Protein AF-A0A0T9RR76-F1 (afdb_monomer)

Structure (mmCIF, N/CA/C/O backbone):
data_AF-A0A0T9RR76-F1
#
_entry.id   AF-A0A0T9RR76-F1
#
loop_
_atom_site.group_PDB
_atom_site.id
_atom_site.type_symbol
_atom_site.label_atom_id
_atom_site.label_alt_id
_atom_site.label_comp_id
_atom_site.label_asym_id
_atom_site.label_entity_id
_atom_site.label_seq_id
_atom_site.pdbx_PDB_ins_code
_atom_site.Cartn_x
_atom_site.Cartn_y
_atom_site.Cartn_z
_atom_site.occupancy
_atom_site.B_iso_or_equiv
_atom_site.auth_seq_id
_atom_site.auth_comp_id
_atom_site.auth_asym_id
_atom_site.auth_atom_id
_atom_site.pdbx_PDB_model_num
ATOM 1 N N . MET A 1 1 ? -2.828 13.591 8.836 1.00 75.19 1 MET A N 1
ATOM 2 C CA . MET A 1 1 ? -3.810 12.611 9.342 1.00 75.19 1 MET A CA 1
ATOM 3 C C . MET A 1 1 ? -3.043 11.482 10.006 1.00 75.19 1 MET A C 1
ATOM 5 O O . MET A 1 1 ? -2.090 10.999 9.405 1.00 75.19 1 MET A O 1
ATOM 9 N N . THR A 1 2 ? -3.366 11.130 11.248 1.00 85.56 2 THR A N 1
ATOM 10 C CA . THR A 1 2 ? -2.678 10.058 11.987 1.00 85.56 2 THR A CA 1
ATOM 11 C C . THR A 1 2 ? -3.095 8.673 11.473 1.00 85.56 2 THR A C 1
ATOM 13 O O . THR A 1 2 ? -4.104 8.545 10.779 1.00 85.56 2 THR A O 1
ATOM 16 N N . SER A 1 3 ? -2.331 7.629 11.821 1.00 86.94 3 SER A N 1
ATOM 17 C CA . SER A 1 3 ? -2.676 6.227 11.514 1.00 86.94 3 SER A CA 1
ATOM 18 C C . SER A 1 3 ? -4.076 5.863 12.038 1.00 86.94 3 SER A C 1
ATOM 20 O O . SER A 1 3 ? -4.905 5.362 11.284 1.00 86.94 3 SER A O 1
ATOM 22 N N . ARG A 1 4 ? -4.398 6.282 13.271 1.00 91.81 4 ARG A N 1
ATOM 23 C CA . ARG A 1 4 ? -5.737 6.140 13.863 1.00 91.81 4 ARG A CA 1
ATOM 24 C C . ARG A 1 4 ? -6.829 6.804 13.019 1.00 91.81 4 ARG A C 1
ATOM 26 O O . ARG A 1 4 ? -7.800 6.157 12.660 1.00 91.81 4 ARG A O 1
ATOM 33 N N . GLN A 1 5 ? -6.6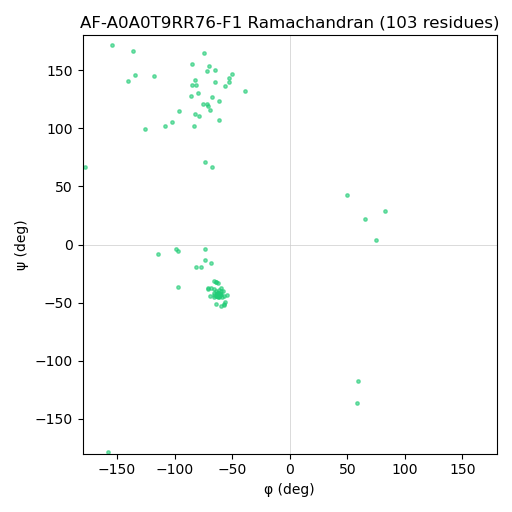46 8.072 12.648 1.00 92.25 5 GLN A N 1
ATOM 34 C CA . GLN A 1 5 ? -7.636 8.808 11.849 1.00 92.25 5 GLN A CA 1
ATOM 35 C C . GLN A 1 5 ? -7.864 8.174 10.466 1.00 92.25 5 GLN A C 1
ATOM 37 O O . GLN A 1 5 ? -8.968 8.232 9.938 1.00 92.25 5 GLN A O 1
ATOM 42 N N . ARG A 1 6 ? -6.828 7.571 9.865 1.00 92.44 6 ARG A N 1
ATOM 43 C CA . ARG A 1 6 ? -6.950 6.796 8.615 1.00 92.44 6 ARG A CA 1
ATOM 44 C C . ARG A 1 6 ? -7.790 5.539 8.802 1.00 92.44 6 ARG A C 1
ATOM 46 O O . ARG A 1 6 ? -8.628 5.263 7.952 1.00 92.44 6 ARG A O 1
ATOM 53 N N . PHE A 1 7 ? -7.578 4.817 9.896 1.00 94.38 7 PHE A N 1
ATOM 54 C CA . PHE A 1 7 ? -8.362 3.633 10.218 1.00 94.38 7 PHE A CA 1
ATOM 55 C C . PHE A 1 7 ? -9.831 3.970 10.517 1.00 94.38 7 PHE A C 1
ATOM 57 O O . PHE A 1 7 ? -10.719 3.335 9.961 1.00 94.38 7 PHE A O 1
ATOM 64 N N . GLU A 1 8 ? -10.093 5.007 11.319 1.00 95.44 8 GLU A N 1
ATOM 65 C CA . GLU A 1 8 ? -11.457 5.466 11.643 1.00 95.44 8 GLU A CA 1
ATOM 66 C C . GLU A 1 8 ? -12.212 5.901 10.388 1.00 95.44 8 GLU A C 1
ATOM 68 O O . GLU A 1 8 ? -13.351 5.497 10.182 1.00 95.44 8 GLU A O 1
ATOM 73 N N . LYS A 1 9 ? -11.542 6.641 9.498 1.00 94.81 9 LYS A N 1
ATOM 74 C CA . LYS A 1 9 ? -12.118 7.024 8.210 1.00 94.81 9 LYS A CA 1
ATOM 75 C C . LYS A 1 9 ? -12.434 5.807 7.331 1.00 94.81 9 LYS A C 1
ATOM 77 O O . LYS A 1 9 ? -13.486 5.762 6.710 1.00 94.81 9 LYS A O 1
ATOM 82 N N . TRP A 1 10 ? -11.549 4.809 7.296 1.00 94.19 10 TRP A N 1
ATOM 83 C CA . TRP A 1 10 ? -11.792 3.567 6.558 1.00 94.19 10 TRP A CA 1
ATOM 84 C C . TRP A 1 10 ? -12.981 2.773 7.127 1.00 94.19 10 TRP A C 1
ATOM 86 O O . TRP A 1 10 ? -13.792 2.263 6.357 1.00 94.19 10 TRP A O 1
ATOM 96 N N . LEU A 1 11 ? -13.127 2.706 8.455 1.00 96.00 11 LEU A N 1
ATOM 97 C CA . LEU A 1 11 ? -14.284 2.082 9.106 1.00 96.00 11 LEU A CA 1
ATOM 98 C C . LEU A 1 11 ? -15.599 2.788 8.756 1.00 96.00 11 LEU A C 1
ATOM 100 O O . LEU A 1 11 ? -16.585 2.117 8.449 1.00 96.00 11 LEU A O 1
ATOM 104 N N . GLU A 1 12 ? -15.603 4.119 8.761 1.00 96.62 12 GLU A N 1
ATOM 105 C CA . GLU A 1 12 ? -16.768 4.919 8.385 1.00 96.62 12 GLU A CA 1
ATOM 106 C C . GLU A 1 12 ? -17.136 4.700 6.909 1.00 96.62 12 GLU A C 1
ATOM 108 O O . GLU A 1 12 ? -18.274 4.354 6.601 1.00 96.62 12 GLU A O 1
ATOM 113 N N . GLU A 1 13 ? -16.169 4.828 5.996 1.00 96.06 13 GLU A N 1
ATOM 114 C CA . GLU A 1 13 ? -16.407 4.777 4.548 1.00 96.06 13 GLU A CA 1
ATOM 115 C C . GLU A 1 13 ? -16.771 3.376 4.034 1.00 96.06 13 GLU A C 1
ATOM 117 O O . GLU A 1 13 ? -17.595 3.249 3.129 1.00 96.06 13 GLU A O 1
ATOM 122 N N . VAL A 1 14 ? -16.152 2.322 4.576 1.00 94.81 14 VAL A N 1
ATOM 123 C CA . VAL A 1 14 ? -16.304 0.949 4.060 1.00 94.81 14 VAL A CA 1
ATOM 124 C C . VAL A 1 14 ? -17.339 0.149 4.841 1.00 94.81 14 VAL A C 1
ATOM 126 O O . VAL A 1 14 ? -18.057 -0.664 4.259 1.00 94.81 14 VAL A O 1
ATOM 129 N N . HIS A 1 15 ? -17.414 0.359 6.155 1.00 93.75 15 HIS A N 1
ATOM 130 C CA . HIS A 1 15 ? -18.238 -0.456 7.046 1.00 93.75 15 HIS A CA 1
ATOM 131 C C . HIS A 1 15 ? -19.391 0.319 7.690 1.00 93.75 15 HIS A C 1
ATOM 133 O O . HIS A 1 15 ? -20.239 -0.307 8.323 1.00 93.75 15 HIS A O 1
ATOM 139 N N . GLY A 1 16 ? -19.449 1.646 7.529 1.00 95.44 16 GLY A N 1
ATOM 140 C CA . GLY A 1 16 ? -20.461 2.481 8.174 1.00 95.44 16 GLY A CA 1
ATOM 141 C C . GLY A 1 16 ? -20.346 2.497 9.699 1.00 95.44 16 GLY A C 1
ATOM 142 O O . GLY A 1 16 ? -21.338 2.769 10.365 1.00 95.44 16 GLY A O 1
ATOM 143 N N . LEU A 1 17 ? -19.167 2.182 10.249 1.00 94.75 17 LEU A N 1
ATOM 144 C CA . LEU A 1 17 ? -18.920 2.140 11.692 1.00 94.75 17 LEU A CA 1
ATOM 145 C C . LEU A 1 17 ? -18.302 3.463 12.141 1.00 94.75 17 LEU A C 1
ATOM 147 O O . LEU A 1 17 ? -17.185 3.797 11.744 1.00 94.75 17 LEU A O 1
ATOM 151 N N . TYR A 1 18 ? -19.020 4.213 12.973 1.00 94.00 18 TYR A N 1
ATOM 152 C CA . TYR A 1 18 ? -18.596 5.528 13.457 1.00 94.00 18 TYR A CA 1
ATOM 153 C C . TYR A 1 18 ? -19.250 5.865 14.805 1.00 94.00 18 TYR A C 1
ATOM 155 O O . TYR A 1 18 ? -20.123 5.158 15.302 1.00 94.00 18 TYR A O 1
ATOM 163 N N . GLY A 1 19 ? -18.819 6.961 15.438 1.00 91.31 19 GLY A N 1
ATOM 164 C CA . GLY A 1 19 ? -19.401 7.416 16.704 1.00 91.31 19 GLY A CA 1
ATOM 165 C C . GLY A 1 19 ? -19.278 6.369 17.816 1.00 91.31 19 GLY A C 1
ATOM 166 O O . GLY A 1 19 ? -18.172 6.016 18.209 1.00 91.31 19 GLY A O 1
ATOM 167 N N . SER A 1 20 ? -20.408 5.874 18.332 1.00 90.81 20 SER A N 1
ATOM 168 C CA . SER A 1 20 ? -20.434 4.890 19.426 1.00 90.81 20 SER A CA 1
ATOM 169 C C . SER A 1 20 ? -19.910 3.502 19.044 1.00 90.81 20 SER A C 1
ATOM 171 O O . SER A 1 20 ? -19.590 2.723 19.939 1.00 90.81 20 SER A O 1
ATOM 173 N N . ASP A 1 21 ? -19.797 3.191 17.749 1.00 90.75 21 ASP A N 1
ATOM 174 C CA . ASP A 1 21 ? -19.243 1.914 17.273 1.00 90.75 21 ASP A CA 1
ATOM 175 C C . ASP A 1 21 ? -17.716 1.833 17.429 1.00 90.75 21 ASP A C 1
ATOM 177 O O . ASP A 1 21 ? -17.128 0.757 17.310 1.00 90.75 21 ASP A O 1
ATOM 181 N N . ILE A 1 22 ? -17.064 2.970 17.697 1.00 92.94 22 ILE A N 1
ATOM 182 C CA . ILE A 1 22 ? -15.616 3.102 17.850 1.00 92.94 22 ILE A CA 1
ATOM 183 C C . ILE A 1 22 ? -15.282 3.754 19.201 1.00 92.94 22 ILE A C 1
ATOM 185 O O . ILE A 1 22 ? -15.316 4.967 19.366 1.00 92.94 22 ILE A O 1
ATOM 189 N N . ASP A 1 23 ? -14.922 2.939 20.193 1.00 95.00 23 ASP A N 1
ATOM 190 C CA . ASP A 1 23 ? -14.529 3.421 21.527 1.00 95.00 23 ASP A CA 1
ATOM 191 C C . ASP A 1 23 ? -13.004 3.380 21.686 1.00 95.00 23 ASP A C 1
ATOM 193 O O . ASP A 1 23 ? -12.419 2.299 21.810 1.00 95.00 23 ASP A O 1
ATOM 197 N N . TRP A 1 24 ? -12.349 4.542 21.633 1.00 94.88 24 TRP A N 1
ATOM 198 C CA . TRP A 1 24 ? -10.903 4.671 21.826 1.00 94.88 24 TRP A CA 1
ATOM 199 C C . TRP A 1 24 ? -10.547 4.802 23.310 1.00 94.88 24 TRP A C 1
ATOM 201 O O . TRP A 1 24 ? -11.023 5.699 23.997 1.00 94.88 24 TRP A O 1
ATOM 211 N N . GLU A 1 25 ? -9.627 3.961 23.774 1.00 94.50 25 GLU A N 1
ATOM 212 C CA . GLU A 1 25 ? -9.130 3.895 25.146 1.00 94.50 25 GLU A CA 1
ATOM 213 C C . GLU A 1 25 ? -7.689 4.440 25.220 1.00 94.50 25 GLU A C 1
ATOM 215 O O . GLU A 1 25 ? -6.740 3.749 24.818 1.00 94.50 25 GLU A O 1
ATOM 220 N N . PRO A 1 26 ? -7.492 5.686 25.699 1.00 92.06 26 PRO A N 1
ATOM 221 C CA . PRO A 1 26 ? -6.189 6.349 25.701 1.00 92.06 26 PRO A CA 1
ATOM 222 C C . PRO A 1 26 ? -5.120 5.604 26.502 1.00 92.06 26 PRO A C 1
ATOM 224 O O . PRO A 1 26 ? -3.974 5.542 26.0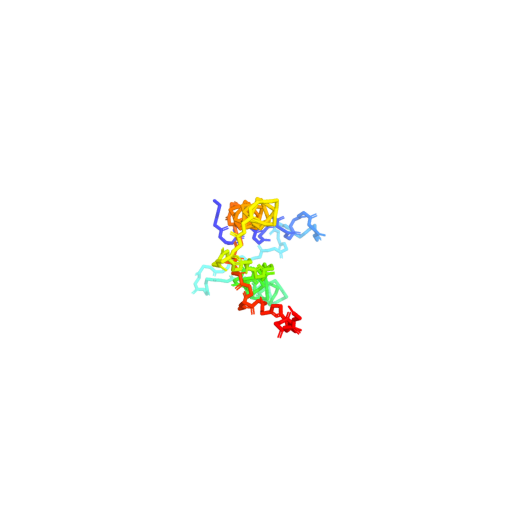63 1.00 92.06 26 PRO A O 1
ATOM 227 N N . GLU A 1 27 ? -5.484 4.993 27.632 1.00 93.88 27 GLU A N 1
ATOM 228 C CA . GLU A 1 27 ? -4.551 4.309 28.536 1.00 93.88 27 GLU A CA 1
ATOM 229 C C . GLU A 1 27 ? -3.919 3.074 27.887 1.00 93.88 27 GLU A C 1
ATOM 231 O O . GLU A 1 27 ? -2.769 2.734 28.163 1.00 93.88 27 GLU A O 1
ATOM 236 N N . ARG A 1 28 ? -4.664 2.407 26.998 1.00 89.50 28 ARG A N 1
ATOM 237 C CA . ARG A 1 28 ? -4.198 1.240 26.237 1.00 89.50 28 ARG A CA 1
ATOM 238 C C . ARG A 1 28 ? -3.709 1.600 24.838 1.00 89.50 28 ARG A C 1
ATOM 240 O O . ARG A 1 28 ? -3.203 0.722 24.138 1.00 89.50 28 ARG A O 1
ATOM 247 N N . ASN A 1 29 ? -3.857 2.864 24.430 1.00 89.88 29 ASN A N 1
ATOM 248 C CA . ASN A 1 29 ? -3.570 3.343 23.080 1.00 89.88 29 ASN A CA 1
ATOM 249 C C . ASN A 1 29 ? -4.242 2.453 22.009 1.00 89.88 29 ASN A C 1
ATOM 251 O O . ASN A 1 29 ? -3.612 2.034 21.031 1.00 89.88 29 ASN A O 1
ATOM 255 N N . CYS A 1 30 ? -5.503 2.068 22.245 1.00 92.69 30 CYS A N 1
ATOM 256 C CA . CYS A 1 30 ? -6.242 1.168 21.362 1.00 92.69 30 CYS A CA 1
ATOM 257 C C . CYS A 1 30 ? -7.764 1.283 21.509 1.00 92.69 30 CYS A C 1
ATOM 259 O O . CYS A 1 30 ? -8.249 2.080 22.297 1.00 92.69 30 CYS A O 1
ATOM 261 N N . TYR A 1 31 ? -8.519 0.470 20.766 1.00 95.75 31 TYR A N 1
ATOM 262 C CA . TYR A 1 31 ? -9.977 0.408 20.881 1.00 95.75 31 TYR A CA 1
ATOM 263 C C . TYR A 1 31 ? -10.418 -0.543 22.000 1.00 95.75 31 TYR A C 1
ATOM 265 O O . TYR A 1 31 ? -9.877 -1.645 22.130 1.00 95.75 31 TYR A O 1
ATOM 273 N N . ARG A 1 32 ? -11.416 -0.134 22.792 1.00 95.25 32 ARG A N 1
ATOM 274 C CA . ARG A 1 32 ? -12.007 -0.953 23.860 1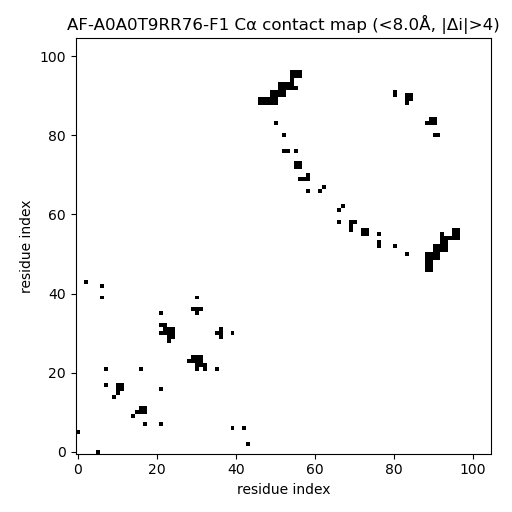.00 95.25 32 ARG A CA 1
ATOM 275 C C . ARG A 1 32 ? -12.834 -2.105 23.294 1.00 95.25 32 ARG A C 1
ATOM 277 O O . ARG A 1 32 ? -12.801 -3.214 23.824 1.00 95.25 32 ARG A O 1
ATOM 284 N N . ILE A 1 33 ? -13.542 -1.851 22.194 1.00 95.50 33 ILE A N 1
ATOM 285 C CA . ILE A 1 33 ? -14.343 -2.858 21.494 1.00 95.50 33 ILE A CA 1
ATOM 286 C C . ILE A 1 33 ? -13.397 -3.862 20.832 1.00 95.50 33 ILE A C 1
ATOM 288 O O . ILE A 1 33 ? -12.639 -3.519 19.925 1.00 95.50 33 ILE A O 1
ATOM 292 N N . PHE A 1 34 ? -13.459 -5.119 21.275 1.00 93.31 34 PHE A N 1
ATOM 293 C CA . PHE A 1 34 ? -12.513 -6.162 20.870 1.00 93.31 34 PHE A CA 1
ATOM 294 C C . PHE A 1 34 ? -12.462 -6.393 19.350 1.00 93.31 34 PHE A C 1
ATOM 296 O O . PHE A 1 34 ? -11.378 -6.531 18.786 1.00 93.31 34 PHE A O 1
ATOM 303 N N . GLY A 1 35 ? -13.613 -6.372 18.667 1.00 94.19 35 GLY A N 1
ATOM 304 C CA . GLY A 1 35 ? -13.664 -6.511 17.206 1.00 94.19 35 GLY A CA 1
ATOM 305 C C . GLY A 1 35 ? -12.922 -5.386 16.478 1.00 94.19 35 GLY A C 1
ATOM 306 O O . GLY A 1 35 ? -12.114 -5.648 15.589 1.00 94.19 35 GLY A O 1
ATOM 307 N N . ILE A 1 36 ? -13.116 -4.140 16.919 1.00 95.75 36 ILE A N 1
ATOM 308 C CA . ILE A 1 36 ? -12.435 -2.964 16.361 1.00 95.75 36 ILE A CA 1
ATOM 309 C C . ILE A 1 36 ? -10.940 -2.989 16.693 1.00 95.75 36 ILE A C 1
ATOM 311 O O . ILE A 1 36 ? -10.116 -2.652 15.848 1.00 95.75 36 ILE A O 1
ATOM 315 N N . HIS A 1 37 ? -10.568 -3.448 17.891 1.00 94.50 37 HIS A N 1
ATOM 316 C CA . HIS A 1 37 ? -9.171 -3.656 18.270 1.00 94.50 37 HIS A CA 1
ATOM 317 C C . HIS A 1 37 ? -8.453 -4.611 17.308 1.00 94.50 37 HIS A C 1
ATOM 319 O O . HIS A 1 37 ? -7.393 -4.267 16.783 1.00 94.50 37 HIS A O 1
ATOM 325 N N . LEU A 1 38 ? -9.031 -5.791 17.057 1.00 96.00 38 LEU A N 1
ATOM 326 C CA . LEU A 1 38 ? -8.457 -6.765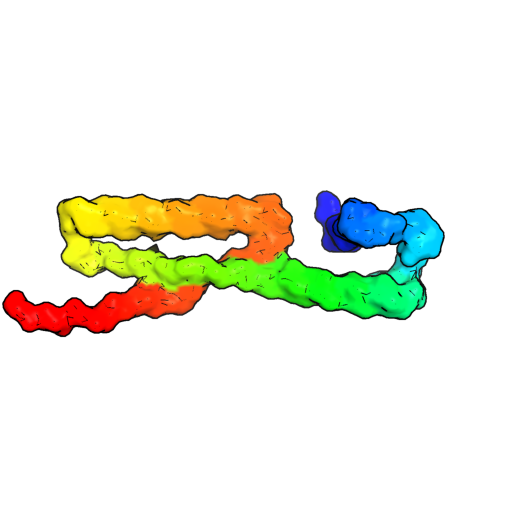 16.129 1.00 96.00 38 LEU A CA 1
ATOM 327 C C . LEU A 1 38 ? -8.376 -6.208 14.706 1.00 96.00 38 LEU A C 1
ATOM 329 O O . LEU A 1 38 ? -7.330 -6.330 14.069 1.00 96.00 38 LEU A O 1
ATOM 333 N N . ALA A 1 39 ? -9.439 -5.551 14.234 1.00 95.19 39 ALA A N 1
ATOM 334 C CA . ALA A 1 39 ? -9.457 -4.914 12.921 1.00 95.19 39 ALA A CA 1
ATOM 335 C C . ALA A 1 39 ? -8.366 -3.840 12.795 1.00 95.19 39 ALA A C 1
ATOM 337 O O . ALA A 1 39 ? -7.654 -3.814 11.796 1.00 95.19 39 ALA A O 1
ATOM 338 N N . HIS A 1 40 ? -8.163 -3.015 13.826 1.00 94.75 40 HIS A N 1
ATOM 339 C CA . HIS A 1 40 ? -7.108 -2.004 13.844 1.00 94.75 40 HIS A CA 1
ATOM 340 C C . HIS A 1 40 ? -5.721 -2.643 13.768 1.00 94.75 40 HIS A C 1
ATOM 342 O O . HIS A 1 40 ? -4.892 -2.199 12.981 1.00 94.75 40 HIS A O 1
ATOM 348 N N . LYS A 1 41 ? -5.468 -3.715 14.530 1.00 94.12 41 LYS A N 1
ATOM 349 C CA . LYS A 1 41 ? -4.184 -4.433 14.489 1.00 94.12 41 LYS A CA 1
ATOM 350 C C . LYS A 1 41 ? -3.912 -5.075 13.132 1.00 94.12 41 LYS A C 1
ATOM 352 O O . LYS A 1 41 ? -2.807 -4.936 12.613 1.00 94.12 41 LYS A O 1
ATOM 357 N N . ALA A 1 42 ? -4.913 -5.726 12.546 1.00 93.62 42 ALA A N 1
ATOM 358 C CA . ALA A 1 42 ? -4.800 -6.305 11.211 1.00 93.62 42 ALA A CA 1
ATOM 359 C C . ALA A 1 42 ? -4.568 -5.222 10.147 1.00 93.62 42 ALA A C 1
ATOM 361 O O . ALA A 1 42 ? -3.699 -5.369 9.291 1.00 93.62 42 ALA A O 1
ATOM 362 N N . TRP A 1 43 ? -5.295 -4.108 10.238 1.00 93.38 43 TRP A N 1
ATOM 363 C CA . TRP A 1 43 ? -5.139 -2.977 9.333 1.00 93.38 43 TRP A CA 1
ATOM 364 C C . TRP A 1 43 ? -3.750 -2.340 9.448 1.00 93.38 43 TRP A C 1
ATOM 366 O O . TRP A 1 43 ? -3.120 -2.106 8.423 1.00 93.38 43 TRP A O 1
ATOM 376 N N . GLN A 1 44 ? -3.233 -2.133 10.666 1.00 92.00 44 GLN A N 1
ATOM 377 C CA . GLN A 1 44 ? -1.870 -1.634 10.894 1.00 92.00 44 GLN A CA 1
ATOM 378 C C . GLN A 1 44 ? -0.827 -2.528 10.211 1.00 92.00 44 GLN A C 1
ATOM 380 O O . GLN A 1 44 ? -0.016 -2.030 9.435 1.00 92.00 44 GLN A O 1
ATOM 385 N N . ALA A 1 45 ? -0.903 -3.845 10.420 1.00 91.19 45 ALA A N 1
ATOM 386 C CA . ALA A 1 45 ? 0.004 -4.791 9.772 1.00 91.19 45 ALA A CA 1
ATOM 387 C C . ALA A 1 45 ? -0.112 -4.756 8.235 1.00 91.19 45 ALA A C 1
ATOM 389 O O . ALA A 1 45 ? 0.894 -4.803 7.525 1.00 91.19 45 ALA A O 1
ATOM 390 N N . ALA A 1 46 ? -1.333 -4.624 7.708 1.00 88.81 46 ALA A N 1
ATOM 391 C CA . ALA A 1 46 ? -1.565 -4.537 6.270 1.00 88.81 46 ALA A CA 1
ATOM 392 C C . ALA A 1 46 ? -0.966 -3.261 5.658 1.00 88.81 46 ALA A C 1
ATOM 394 O O . ALA A 1 46 ? -0.353 -3.331 4.597 1.00 88.81 46 ALA A O 1
ATOM 395 N N . ILE A 1 47 ? -1.095 -2.105 6.319 1.00 89.94 47 ILE A N 1
ATOM 396 C CA . ILE A 1 47 ? -0.543 -0.844 5.799 1.00 89.94 47 ILE A CA 1
ATOM 397 C C . ILE A 1 47 ? 0.974 -0.715 5.978 1.00 89.94 47 ILE A C 1
ATOM 399 O O . ILE A 1 47 ? 1.588 0.110 5.305 1.00 89.94 47 ILE A O 1
ATOM 403 N N . GLU A 1 48 ? 1.571 -1.491 6.883 1.00 90.06 48 GLU A N 1
ATOM 404 C CA . GLU A 1 48 ? 3.024 -1.593 7.060 1.00 90.06 48 GLU A CA 1
ATOM 405 C C . GLU A 1 48 ? 3.663 -2.550 6.048 1.00 90.06 48 GLU A C 1
ATOM 407 O O . GLU A 1 48 ? 4.863 -2.459 5.793 1.00 90.06 48 GLU A O 1
ATOM 412 N N . THR A 1 49 ? 2.870 -3.433 5.435 1.00 91.69 49 THR A N 1
ATOM 413 C CA . THR A 1 49 ? 3.349 -4.366 4.413 1.00 91.69 49 THR A CA 1
ATOM 414 C C . THR A 1 49 ? 3.661 -3.610 3.114 1.00 91.69 49 THR A C 1
ATOM 416 O O . THR A 1 49 ? 2.767 -2.970 2.553 1.00 91.69 49 THR A O 1
ATOM 419 N N . PRO A 1 50 ? 4.904 -3.664 2.600 1.00 92.06 50 PRO A N 1
ATOM 420 C CA . PRO A 1 50 ? 5.268 -2.975 1.368 1.00 92.06 50 PRO A CA 1
ATOM 421 C C . PRO A 1 50 ? 4.537 -3.522 0.145 1.00 92.06 50 PRO A C 1
ATOM 423 O O . PRO A 1 50 ? 4.423 -4.732 -0.051 1.00 92.06 50 PRO A O 1
ATOM 426 N N . VAL A 1 51 ? 4.110 -2.619 -0.737 1.00 92.44 51 VAL A N 1
ATOM 427 C CA . VAL A 1 51 ? 3.713 -2.997 -2.094 1.00 92.44 51 VAL A CA 1
ATOM 428 C C . VAL A 1 51 ? 4.969 -3.381 -2.868 1.00 92.44 51 VAL A C 1
ATOM 430 O O . VAL A 1 51 ? 5.861 -2.549 -3.061 1.00 92.44 51 VAL A O 1
ATOM 433 N N . ILE A 1 52 ? 5.023 -4.631 -3.325 1.00 94.06 52 ILE A N 1
ATOM 434 C CA . ILE A 1 52 ? 6.135 -5.143 -4.124 1.00 94.06 52 ILE A CA 1
ATOM 435 C C . ILE A 1 52 ? 5.937 -4.736 -5.583 1.00 94.06 52 ILE A C 1
ATOM 437 O O . ILE A 1 52 ? 5.014 -5.187 -6.261 1.00 94.06 52 ILE A O 1
ATOM 441 N N . LEU A 1 53 ? 6.806 -3.853 -6.056 1.00 93.25 53 LEU A N 1
ATOM 442 C CA . LEU A 1 53 ? 6.869 -3.401 -7.435 1.00 93.25 53 LEU A CA 1
ATOM 443 C C . LEU A 1 53 ? 7.699 -4.367 -8.287 1.00 93.25 53 LEU A C 1
ATOM 445 O O . LEU A 1 53 ? 8.586 -5.046 -7.760 1.00 93.25 53 LEU A O 1
ATOM 449 N N . PRO A 1 54 ? 7.463 -4.401 -9.609 1.00 92.31 54 PRO A N 1
ATOM 450 C CA . PRO A 1 54 ? 8.337 -5.107 -10.532 1.00 92.31 54 PRO A CA 1
ATOM 451 C C . PRO A 1 54 ? 9.815 -4.725 -10.340 1.00 92.31 54 PRO A C 1
ATOM 453 O O . PRO A 1 54 ? 10.116 -3.576 -9.996 1.00 92.31 54 PRO A O 1
ATOM 456 N N . PRO A 1 55 ? 10.740 -5.669 -10.563 1.00 90.94 55 PRO A N 1
ATOM 457 C CA . PRO A 1 55 ? 12.164 -5.379 -10.518 1.00 90.94 55 PRO A CA 1
ATOM 458 C C . PRO A 1 55 ? 12.544 -4.404 -11.632 1.00 90.94 55 PRO A C 1
ATOM 460 O O . PRO A 1 55 ? 11.931 -4.394 -12.699 1.00 90.94 55 PRO A O 1
ATOM 463 N N . LEU A 1 56 ? 13.575 -3.601 -11.382 1.00 90.50 56 LEU A N 1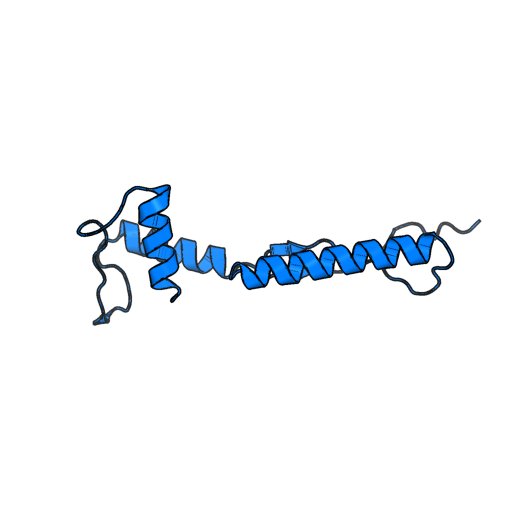
ATOM 464 C CA . LEU A 1 56 ? 14.145 -2.730 -12.404 1.00 90.50 56 LEU A CA 1
ATOM 465 C C . LEU A 1 56 ? 14.916 -3.563 -13.433 1.00 90.50 56 LEU A C 1
ATOM 467 O O . LEU A 1 56 ? 15.475 -4.609 -13.108 1.00 90.50 56 LEU A O 1
ATOM 471 N N . ILE A 1 57 ? 14.941 -3.083 -14.671 1.00 90.88 57 ILE A N 1
ATOM 472 C CA . ILE A 1 57 ? 15.746 -3.663 -15.744 1.00 90.88 57 ILE A CA 1
ATOM 473 C C . ILE A 1 57 ? 17.185 -3.170 -15.585 1.00 90.88 57 ILE A C 1
ATOM 475 O O . ILE A 1 57 ? 17.405 -1.962 -15.445 1.00 90.88 57 ILE A O 1
ATOM 479 N N . ASP A 1 58 ? 18.145 -4.096 -15.627 1.00 90.88 58 ASP A N 1
ATOM 480 C CA . ASP A 1 58 ? 19.563 -3.759 -15.744 1.00 90.88 58 ASP A CA 1
ATOM 481 C C . ASP A 1 58 ? 19.836 -3.139 -17.115 1.00 90.88 58 ASP A C 1
ATOM 483 O O . ASP A 1 58 ? 19.476 -3.706 -18.146 1.00 90.88 58 ASP A O 1
ATOM 487 N N . VAL A 1 59 ? 20.452 -1.963 -17.116 1.00 89.75 59 VAL A N 1
ATOM 488 C CA . VAL A 1 59 ? 20.744 -1.206 -18.334 1.00 89.75 59 VAL A CA 1
ATOM 489 C C . VAL A 1 59 ? 22.186 -1.382 -18.806 1.00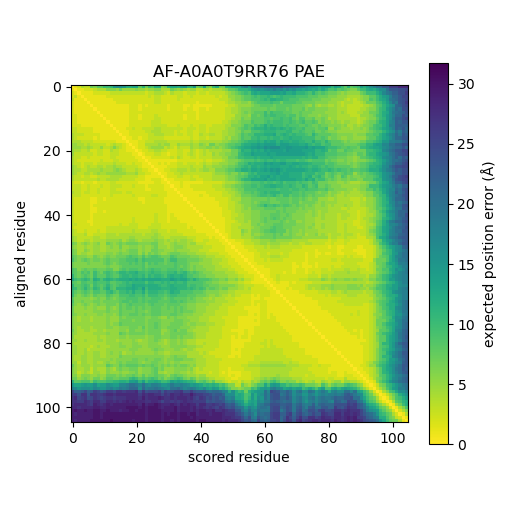 89.75 59 VAL A C 1
ATOM 491 O O . VAL A 1 59 ? 22.541 -0.854 -19.860 1.00 89.75 59 VAL A O 1
ATOM 494 N N . GLU A 1 60 ? 23.026 -2.107 -18.058 1.00 92.50 60 GLU A N 1
ATOM 495 C CA . GLU A 1 60 ? 24.415 -2.350 -18.444 1.00 92.50 60 GLU A CA 1
ATOM 496 C C . GLU A 1 60 ? 24.493 -3.110 -19.779 1.00 92.50 60 GLU A C 1
ATOM 498 O O . GLU A 1 60 ? 23.919 -4.184 -19.955 1.00 92.50 60 GLU A O 1
ATOM 503 N N . GLY A 1 61 ? 25.203 -2.533 -20.752 1.00 92.19 61 GLY A N 1
ATOM 504 C CA . GLY A 1 61 ? 25.376 -3.121 -22.083 1.00 92.19 61 GLY A CA 1
ATOM 505 C C . GLY A 1 61 ? 24.156 -3.030 -23.007 1.00 92.19 61 GLY A C 1
ATOM 506 O O . GLY A 1 61 ? 24.214 -3.555 -24.117 1.00 92.19 61 GLY A O 1
ATOM 507 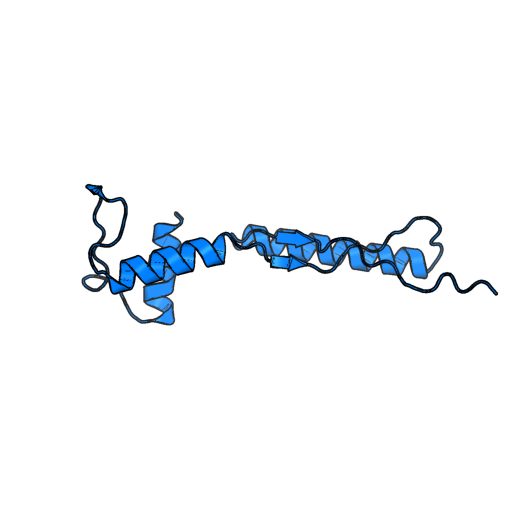N N . LEU A 1 62 ? 23.066 -2.371 -22.593 1.00 92.56 62 LEU A N 1
ATOM 508 C CA . LEU A 1 62 ? 21.946 -2.073 -23.487 1.00 92.56 62 LEU A CA 1
ATOM 509 C C . LEU A 1 62 ? 22.238 -0.824 -24.323 1.00 92.56 62 LEU A C 1
ATOM 511 O O . LEU A 1 62 ? 22.749 0.173 -23.816 1.00 92.56 62 LEU A O 1
ATOM 515 N N . GLU A 1 63 ? 21.821 -0.841 -25.589 1.00 93.62 63 GLU A N 1
ATOM 516 C CA . GLU A 1 63 ? 21.965 0.290 -26.511 1.00 93.62 63 GLU A CA 1
ATOM 517 C C . GLU A 1 63 ? 20.685 0.524 -27.333 1.00 93.62 63 GLU A C 1
ATOM 519 O O . GLU A 1 63 ? 19.770 -0.305 -27.373 1.00 93.62 63 GLU A O 1
ATOM 524 N N . GLY A 1 64 ? 20.609 1.689 -27.984 1.00 95.19 64 GLY A N 1
ATOM 525 C CA . GLY A 1 64 ? 19.540 2.032 -28.923 1.00 95.19 64 GLY A CA 1
ATOM 526 C C . GLY A 1 64 ? 18.133 1.984 -28.319 1.00 95.19 64 GLY A C 1
ATOM 527 O O . GLY A 1 64 ? 17.880 2.478 -27.217 1.00 95.19 64 GLY A O 1
ATOM 528 N N . GLU A 1 65 ? 17.192 1.403 -29.063 1.00 95.38 65 GLU A N 1
ATOM 529 C CA . GLU A 1 65 ? 15.782 1.323 -28.662 1.00 95.38 65 GLU A CA 1
ATOM 530 C C . GLU A 1 65 ? 15.568 0.479 -27.400 1.00 95.38 65 GLU A C 1
ATOM 532 O O . GLU A 1 65 ? 14.698 0.802 -26.590 1.00 95.38 65 GLU A O 1
ATOM 537 N N . VAL A 1 66 ? 16.392 -0.551 -27.188 1.00 91.06 66 VAL A N 1
ATOM 538 C CA . VAL A 1 66 ? 16.289 -1.447 -26.028 1.00 91.06 66 VAL A CA 1
ATOM 539 C C . VAL A 1 66 ? 16.665 -0.709 -24.741 1.00 91.06 66 VAL A C 1
ATOM 541 O O . VAL A 1 66 ? 15.929 -0.781 -23.755 1.00 91.06 66 VAL A O 1
ATOM 544 N N . LEU A 1 67 ? 17.746 0.082 -24.767 1.00 93.75 67 LEU A N 1
ATOM 545 C CA . LEU A 1 67 ? 18.118 0.962 -23.652 1.00 93.75 67 LEU A CA 1
ATOM 546 C C . LEU A 1 67 ? 17.020 1.992 -23.361 1.00 93.75 67 LEU A C 1
ATOM 548 O O . LEU A 1 67 ? 16.674 2.238 -22.205 1.00 93.75 67 LEU A O 1
ATOM 552 N N . ASN A 1 68 ? 16.452 2.593 -24.408 1.00 95.12 68 ASN A N 1
ATOM 553 C CA . ASN A 1 68 ? 15.396 3.588 -24.252 1.00 95.12 68 ASN A CA 1
ATOM 554 C C . ASN A 1 68 ? 14.133 2.983 -23.609 1.00 95.12 68 ASN A C 1
ATOM 556 O O . ASN A 1 68 ? 13.563 3.555 -22.679 1.00 95.12 68 ASN A O 1
ATOM 560 N N . ALA A 1 69 ? 13.726 1.790 -24.050 1.00 94.06 69 ALA A N 1
ATOM 561 C CA . ALA A 1 69 ? 12.603 1.063 -23.468 1.00 94.06 69 ALA A CA 1
ATOM 562 C C . ALA A 1 69 ? 12.847 0.701 -21.991 1.00 94.06 69 ALA A C 1
ATOM 564 O O . ALA A 1 69 ? 11.968 0.931 -21.156 1.00 94.06 69 ALA A O 1
ATOM 565 N N . ALA A 1 70 ? 14.045 0.210 -21.651 1.00 93.44 70 ALA A N 1
ATOM 566 C CA . ALA A 1 70 ? 14.422 -0.107 -20.273 1.00 93.44 70 ALA A CA 1
ATOM 567 C C . ALA A 1 70 ? 14.377 1.130 -19.357 1.00 93.44 70 ALA A C 1
ATOM 569 O O . ALA A 1 70 ? 13.833 1.072 -18.252 1.00 93.44 70 ALA A O 1
ATOM 570 N N . ASN A 1 71 ? 14.863 2.277 -19.838 1.00 93.38 71 ASN A N 1
ATOM 571 C CA . ASN A 1 71 ? 14.801 3.541 -19.103 1.00 93.38 71 ASN A CA 1
ATOM 572 C C . ASN A 1 71 ? 13.359 4.006 -18.858 1.00 93.38 71 ASN A C 1
ATOM 574 O O . ASN A 1 71 ? 13.026 4.392 -17.736 1.00 93.38 71 ASN A O 1
ATOM 578 N N . HIS A 1 72 ? 12.485 3.938 -19.868 1.00 96.62 72 HIS A N 1
ATOM 579 C CA . HIS A 1 72 ? 11.070 4.280 -19.696 1.00 96.62 72 HIS A CA 1
ATOM 580 C C . HIS A 1 72 ? 10.366 3.354 -18.702 1.00 96.62 72 HIS A C 1
ATOM 582 O O . HIS A 1 72 ? 9.600 3.829 -17.861 1.00 96.62 72 HIS A O 1
ATOM 588 N N . PHE A 1 73 ? 10.648 2.051 -18.760 1.00 94.69 73 PHE A N 1
ATOM 589 C CA . PHE A 1 73 ? 10.119 1.086 -17.804 1.00 94.69 73 PHE A CA 1
ATOM 590 C C . PHE A 1 73 ? 10.561 1.425 -16.373 1.00 94.69 73 PHE A C 1
ATOM 592 O O . PHE A 1 73 ? 9.718 1.612 -15.495 1.00 94.69 73 PHE A O 1
ATOM 599 N N . ASN A 1 74 ? 11.866 1.603 -16.147 1.00 93.94 74 ASN A N 1
ATOM 600 C CA . ASN A 1 74 ? 12.411 1.937 -14.829 1.00 93.94 74 ASN A CA 1
ATOM 601 C C . ASN A 1 74 ? 11.845 3.263 -14.290 1.00 93.94 74 ASN A C 1
ATOM 603 O O . ASN A 1 74 ? 11.492 3.356 -13.111 1.00 93.94 74 ASN A O 1
ATOM 607 N N . ALA A 1 75 ? 11.684 4.272 -15.152 1.00 95.00 75 ALA A N 1
ATOM 608 C CA . ALA A 1 75 ? 11.056 5.541 -14.789 1.00 95.00 75 ALA A CA 1
ATOM 609 C C . ALA A 1 75 ? 9.584 5.365 -14.377 1.00 95.00 75 ALA A C 1
ATOM 611 O O . ALA A 1 75 ? 9.146 5.955 -13.387 1.00 95.00 75 ALA A O 1
ATOM 612 N N . ALA A 1 76 ? 8.824 4.526 -15.086 1.00 96.38 76 ALA A N 1
ATOM 613 C CA . ALA A 1 76 ? 7.442 4.219 -14.729 1.00 96.38 76 ALA A CA 1
ATOM 614 C C . ALA A 1 76 ? 7.344 3.528 -13.358 1.00 96.38 76 ALA A C 1
ATOM 616 O O . ALA A 1 76 ? 6.529 3.936 -12.528 1.00 96.38 76 ALA A O 1
ATOM 617 N N . ILE A 1 77 ? 8.219 2.556 -13.070 1.00 95.44 77 ILE A N 1
ATOM 618 C CA . ILE A 1 77 ? 8.282 1.903 -11.751 1.00 95.44 77 ILE A CA 1
ATOM 619 C C . ILE A 1 77 ? 8.595 2.918 -10.642 1.00 95.44 77 ILE A C 1
ATOM 621 O O . ILE A 1 77 ? 7.934 2.924 -9.598 1.00 95.44 77 ILE A O 1
ATOM 625 N N . ALA A 1 78 ? 9.540 3.832 -10.877 1.00 93.19 78 ALA A N 1
ATOM 626 C CA . ALA A 1 78 ? 9.861 4.894 -9.927 1.00 93.19 78 ALA A CA 1
ATOM 627 C C . ALA A 1 78 ? 8.658 5.820 -9.659 1.00 93.19 78 ALA A C 1
ATOM 629 O O . ALA A 1 78 ? 8.373 6.146 -8.502 1.00 93.19 78 ALA A O 1
ATOM 630 N N . MET A 1 79 ? 7.903 6.200 -10.697 1.00 96.75 79 MET A N 1
ATOM 631 C CA . MET A 1 79 ? 6.686 7.006 -10.541 1.00 96.75 79 MET A CA 1
ATOM 632 C C . MET A 1 79 ? 5.603 6.277 -9.737 1.00 96.75 79 MET A C 1
ATOM 634 O O . MET A 1 79 ? 5.004 6.881 -8.842 1.00 96.75 79 MET A O 1
ATOM 638 N N . CYS A 1 80 ? 5.391 4.982 -9.986 1.00 96.56 80 CYS A N 1
ATOM 639 C CA . CYS A 1 80 ? 4.480 4.155 -9.191 1.00 96.56 80 CYS A CA 1
ATOM 640 C C . CYS A 1 80 ? 4.891 4.131 -7.712 1.00 96.56 80 CYS A C 1
ATOM 642 O O . CYS A 1 80 ? 4.055 4.353 -6.836 1.00 96.56 80 CYS A O 1
ATOM 644 N N . SER A 1 81 ? 6.183 3.946 -7.425 1.00 94.81 81 SER A N 1
ATOM 645 C CA . SER A 1 81 ? 6.719 3.970 -6.058 1.00 94.81 81 SER A CA 1
ATOM 646 C C . SER A 1 81 ? 6.417 5.288 -5.335 1.00 94.81 81 SER A C 1
ATOM 648 O O . SER A 1 81 ? 5.947 5.289 -4.195 1.00 94.81 81 SER A O 1
ATOM 650 N N . ILE A 1 82 ? 6.604 6.424 -6.015 1.00 94.12 82 ILE A N 1
ATOM 651 C CA . ILE A 1 82 ? 6.282 7.750 -5.470 1.00 94.12 82 ILE A CA 1
ATOM 652 C C . ILE A 1 82 ? 4.781 7.877 -5.184 1.00 94.12 82 ILE A C 1
ATOM 654 O O . ILE A 1 82 ? 4.402 8.382 -4.125 1.00 94.12 82 ILE A O 1
ATOM 658 N N . ALA A 1 83 ? 3.924 7.441 -6.109 1.00 96.12 83 ALA A N 1
ATOM 659 C CA . ALA A 1 83 ? 2.475 7.521 -5.950 1.00 96.12 83 ALA A CA 1
ATOM 660 C C . ALA A 1 83 ? 1.979 6.687 -4.754 1.00 96.12 83 ALA A C 1
ATOM 662 O O . ALA A 1 83 ? 1.205 7.191 -3.939 1.00 96.12 83 ALA A O 1
ATOM 663 N N . ILE A 1 84 ? 2.484 5.460 -4.594 1.00 93.88 84 ILE A N 1
ATOM 664 C CA . ILE A 1 84 ? 2.151 4.565 -3.472 1.00 93.88 84 ILE A CA 1
ATOM 665 C C . ILE A 1 84 ? 2.558 5.193 -2.132 1.00 93.88 84 ILE A C 1
ATOM 667 O O . ILE A 1 84 ? 1.756 5.257 -1.198 1.00 93.88 84 ILE A O 1
ATOM 671 N N . ARG A 1 85 ? 3.769 5.759 -2.057 1.00 91.50 85 ARG A N 1
ATOM 672 C CA . ARG A 1 85 ? 4.259 6.442 -0.848 1.00 91.50 85 ARG A CA 1
ATOM 673 C C . ARG A 1 85 ? 3.460 7.698 -0.521 1.00 91.50 85 ARG A C 1
ATOM 675 O O . ARG A 1 85 ? 3.158 7.938 0.645 1.00 91.50 85 ARG A O 1
ATOM 682 N N . LYS A 1 86 ? 3.044 8.469 -1.532 1.00 89.75 86 LYS A N 1
ATOM 683 C CA . LYS A 1 86 ? 2.125 9.609 -1.355 1.00 89.75 86 LYS A CA 1
ATOM 684 C C . LYS A 1 86 ? 0.746 9.178 -0.851 1.00 89.75 86 LYS A C 1
ATOM 686 O O . LYS A 1 86 ? 0.141 9.914 -0.078 1.00 89.75 86 LYS A O 1
ATOM 691 N N . ALA A 1 87 ? 0.276 7.990 -1.231 1.00 88.06 87 ALA A N 1
ATOM 692 C CA . ALA A 1 87 ? -0.938 7.384 -0.684 1.00 88.06 87 ALA A CA 1
ATOM 693 C C . ALA A 1 87 ? -0.756 6.840 0.752 1.00 88.06 87 ALA A C 1
ATOM 695 O O . ALA A 1 87 ? -1.722 6.406 1.381 1.00 88.06 87 ALA A O 1
ATOM 696 N N . GLY A 1 88 ? 0.462 6.908 1.302 1.00 86.62 88 GLY A N 1
ATOM 697 C CA . GLY A 1 88 ? 0.766 6.535 2.679 1.00 86.62 88 GLY A CA 1
ATOM 698 C C . GLY A 1 88 ? 0.981 5.039 2.880 1.00 86.62 88 GLY A C 1
ATOM 699 O O . GLY A 1 88 ? 0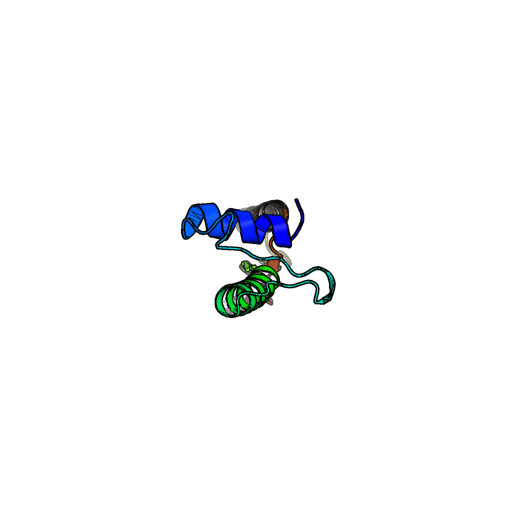.686 4.552 3.973 1.00 86.62 88 GLY A O 1
ATOM 700 N N . TYR A 1 89 ? 1.451 4.336 1.847 1.00 90.31 89 TYR A N 1
ATOM 701 C CA . TYR A 1 89 ? 1.853 2.930 1.904 1.00 90.31 89 TYR A CA 1
ATOM 702 C C . TYR A 1 89 ? 3.345 2.789 1.562 1.00 90.31 89 TYR A C 1
ATOM 704 O O . TYR A 1 89 ? 3.856 3.547 0.730 1.00 90.31 89 TYR A O 1
ATOM 712 N N . PRO A 1 90 ? 4.069 1.844 2.179 1.00 92.38 90 PRO A N 1
ATOM 713 C CA . PRO A 1 90 ? 5.430 1.531 1.779 1.00 92.38 90 PRO A CA 1
ATOM 714 C C . PRO A 1 90 ? 5.454 0.835 0.412 1.00 92.38 90 PRO A C 1
ATOM 716 O O . PRO A 1 90 ? 4.498 0.180 -0.002 1.00 92.38 90 PRO A O 1
ATOM 719 N N . SER A 1 91 ? 6.570 0.980 -0.297 1.00 92.75 91 SER A N 1
ATOM 720 C CA . SER A 1 91 ? 6.825 0.308 -1.571 1.00 92.75 91 SER A CA 1
ATOM 721 C C . SER A 1 91 ? 8.273 -0.155 -1.642 1.00 92.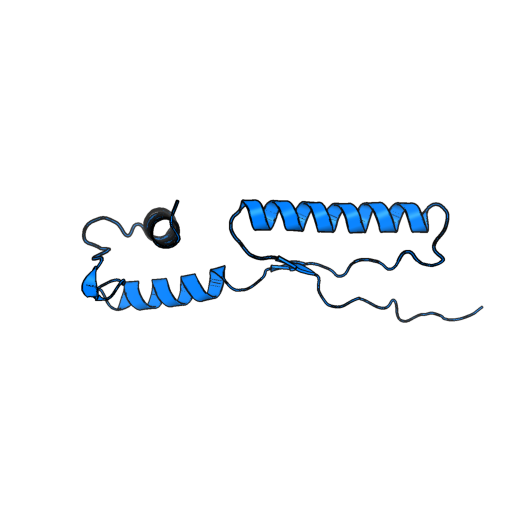75 91 SER A C 1
ATOM 723 O O . SER A 1 91 ? 9.184 0.580 -1.241 1.00 92.75 91 SER A O 1
ATOM 725 N N . GLU A 1 92 ? 8.476 -1.340 -2.201 1.00 90.75 92 GLU A N 1
ATOM 726 C CA . GLU A 1 92 ? 9.784 -1.952 -2.433 1.00 90.75 92 GLU A CA 1
ATOM 727 C C . GLU A 1 92 ? 9.823 -2.528 -3.846 1.00 90.75 92 GLU A C 1
ATOM 729 O O . GLU A 1 92 ? 8.806 -2.991 -4.352 1.00 90.75 92 GLU A O 1
ATOM 734 N N . CYS A 1 93 ? 10.977 -2.491 -4.507 1.00 83.44 93 CYS A N 1
ATOM 735 C CA . CYS A 1 93 ? 11.144 -3.227 -5.757 1.00 83.44 93 CYS A CA 1
ATOM 736 C C . CYS A 1 93 ? 11.463 -4.685 -5.433 1.00 83.44 93 CYS A C 1
ATOM 738 O O . CYS A 1 93 ? 12.290 -4.956 -4.562 1.00 83.44 93 CYS A O 1
ATOM 740 N N . SER A 1 94 ? 10.843 -5.613 -6.161 1.00 76.44 94 SER A N 1
ATOM 741 C CA . SER A 1 94 ? 11.229 -7.021 -6.128 1.00 76.44 94 SER A CA 1
ATOM 742 C C . SER A 1 94 ? 12.733 -7.150 -6.392 1.00 76.44 94 SER A C 1
ATOM 744 O O . SER A 1 94 ? 13.262 -6.413 -7.234 1.00 76.44 94 SER A O 1
ATOM 746 N N . PRO A 1 95 ? 13.435 -8.090 -5.733 1.00 61.62 95 PRO A N 1
ATOM 747 C CA . PRO A 1 95 ? 14.791 -8.439 -6.131 1.00 61.62 95 PRO A CA 1
ATOM 748 C C . PRO A 1 95 ? 14.831 -8.777 -7.632 1.00 61.62 95 PRO A C 1
ATOM 750 O O . PRO A 1 95 ? 13.888 -9.361 -8.171 1.00 61.62 95 PRO A O 1
ATOM 753 N N . MET A 1 96 ? 15.902 -8.311 -8.284 1.00 55.41 96 MET A N 1
ATOM 754 C CA . MET A 1 96 ? 16.129 -8.257 -9.736 1.00 55.41 96 MET A CA 1
ATOM 755 C C . MET A 1 96 ? 15.610 -9.475 -10.515 1.00 55.41 96 MET A C 1
ATOM 757 O O . MET A 1 96 ? 15.933 -10.617 -10.191 1.00 55.41 96 MET A O 1
ATOM 761 N N . PHE A 1 97 ? 14.885 -9.211 -11.606 1.00 51.03 97 PHE A N 1
ATOM 762 C CA . PHE A 1 97 ? 14.634 -10.190 -12.662 1.00 51.03 97 PHE A CA 1
ATOM 763 C C . PHE A 1 97 ? 15.888 -10.262 -13.532 1.00 51.03 97 PHE A C 1
ATOM 765 O O . PHE A 1 97 ? 16.205 -9.312 -14.243 1.00 51.03 97 PHE A O 1
ATOM 772 N N . TYR A 1 98 ? 16.614 -11.377 -13.466 1.00 44.78 98 TYR A N 1
ATOM 773 C CA . TYR A 1 98 ? 17.581 -11.718 -14.504 1.00 44.78 98 TYR A CA 1
ATOM 774 C C . TYR A 1 98 ? 16.786 -12.220 -15.718 1.00 44.78 98 TYR A C 1
ATOM 776 O O . TYR A 1 98 ? 16.073 -13.215 -15.566 1.00 44.78 98 TYR A O 1
ATOM 784 N N . PRO A 1 99 ? 16.889 -11.604 -16.911 1.00 47.16 99 PRO A N 1
ATOM 785 C CA . PRO A 1 99 ? 16.461 -12.277 -18.127 1.00 47.16 99 PRO A CA 1
ATOM 786 C C . PRO A 1 99 ? 17.330 -13.531 -18.282 1.00 47.16 99 PRO A C 1
ATOM 788 O O . PRO A 1 99 ? 18.540 -13.455 -18.512 1.00 47.16 99 PRO A O 1
ATOM 791 N N . THR A 1 100 ? 16.742 -14.700 -18.043 1.00 45.00 100 THR A N 1
ATOM 792 C CA . THR A 1 100 ? 17.380 -16.004 -18.238 1.00 45.00 100 THR A CA 1
ATOM 793 C C . THR A 1 100 ? 17.495 -16.338 -19.716 1.00 45.00 100 THR A C 1
ATOM 795 O O . THR A 1 100 ? 16.820 -17.243 -20.188 1.00 45.00 100 THR A O 1
ATOM 798 N N . ASP A 1 101 ? 18.378 -15.641 -20.429 1.00 45.53 101 ASP A N 1
ATOM 799 C CA . ASP A 1 101 ? 18.814 -16.002 -21.779 1.00 45.53 101 ASP A CA 1
ATOM 800 C C . ASP A 1 101 ? 19.871 -15.025 -22.319 1.00 45.53 101 ASP A C 1
ATOM 802 O O . ASP A 1 101 ? 19.732 -14.398 -23.364 1.00 45.53 101 ASP A O 1
ATOM 806 N N . LYS A 1 102 ? 21.051 -15.033 -21.682 1.00 43.19 102 LYS A N 1
ATOM 807 C CA . LYS A 1 102 ? 22.299 -14.993 -22.463 1.00 43.19 102 LYS A CA 1
ATOM 808 C C . LYS A 1 102 ? 22.427 -16.316 -23.234 1.00 43.19 102 LYS A C 1
ATOM 810 O O . LYS A 1 102 ? 23.286 -17.134 -22.916 1.00 43.19 102 LYS A O 1
ATOM 815 N N . GLN A 1 103 ? 21.547 -16.579 -24.201 1.00 39.97 103 GLN A N 1
ATOM 816 C CA . GLN A 1 103 ? 21.862 -17.554 -25.241 1.00 39.97 103 GLN A CA 1
ATOM 817 C C . GLN A 1 103 ? 22.692 -16.816 -26.280 1.00 39.97 103 GLN A C 1
ATOM 819 O O . GLN A 1 103 ? 22.183 -16.008 -27.050 1.00 39.97 103 GLN A O 1
ATOM 824 N N . GLY A 1 104 ? 24.002 -17.050 -26.212 1.00 41.41 104 GLY A N 1
ATOM 825 C CA . GLY A 1 104 ? 24.919 -16.639 -27.258 1.00 41.41 104 GLY A CA 1
ATOM 826 C C . GLY A 1 104 ? 24.495 -17.222 -28.603 1.00 41.41 104 GLY A C 1
ATOM 827 O O . GLY A 1 104 ? 24.143 -18.400 -28.695 1.00 41.41 104 GLY A O 1
ATOM 828 N N . GLY A 1 105 ? 24.564 -16.372 -29.619 1.00 30.70 105 GLY A N 1
ATOM 829 C CA . GLY A 1 105 ? 24.627 -16.703 -31.035 1.00 30.70 105 GLY A CA 1
ATOM 830 C C . GLY A 1 105 ? 25.664 -15.793 -31.666 1.00 30.70 105 GLY A C 1
ATOM 831 O O . GLY A 1 105 ? 25.593 -14.578 -31.377 1.00 30.70 105 GLY A O 1
#

Organism: NCBI:txid1288385

InterPro domains:
  IPR058601 Phage PhiTE, phiTE_015-like [PF26207] (3-89)

Radius of gyration: 21.38 Å; Cα contacts (8 Å, |Δi|>4): 88; chains: 1; bounding box: 46×30×60 Å

Nearest PDB structures (foldseek):
  1xg5-assembly1_C  TM=4.845E-01  e=4.489E+00  Homo sapiens
  1xg5-assembly2_B-2  TM=4.808E-01  e=6.305E+00  Homo sapiens
  1xg5-assembly2_A  TM=3.558E-01  e=3.661E+00  Homo sapiens
  8odv-assembly1_B  TM=4.363E-01  e=8.857E+00  Thermochaetoides thermophila DSM 1495

Foldseek 3Di:
DDLVVVLQVCCCVPVVQHDPSFAQDVVVRATPPVVRRVVSVVVVVVQADADEFEAQDDLVPDDDPRSVVSVVVNVVSVVVQVVCVVVVGHHDYDPDDDPPDPPDD

Sequence (105 aa):
MTSRQRFEKWLEEVHGLYGSDIDWEPERNCYRIFGIHLAHKAWQAAIETPVILPPLIDVEGLEGEVLNAANHFNAAIAMCSIAIRKAGYPSECSPMFYPTDKQGG

Mean predicted aligned error: 7.47 Å

Solvent-accessible surface area (backbone atoms only — not comparable to full-atom values): 6316 Å² total; per-residue (Å²): 132,53,74,65,58,53,50,51,50,47,34,35,76,75,70,69,43,53,71,88,75,57,46,78,33,77,94,74,73,42,43,68,48,64,69,58,31,53,50,49,54,53,49,53,54,56,49,66,48,56,49,74,38,77,41,58,64,83,59,84,93,50,56,72,70,62,31,52,52,42,50,54,52,41,50,50,54,51,51,50,42,52,52,43,43,74,74,68,31,47,61,43,65,38,80,69,66,75,81,91,68,90,70,84,129

pLDDT: mean 87.74, std 14.89, range [30.7, 96.75]

Secondary structure (DSSP, 8-state):
--HHHHHHHHIIIII---GGG--EEGGGTEESSHHHHHHHHHHHHHHHSPEEEPPPPP-TT--HHHHHHHHHHHHHHHHHHHHHHHTT--EEEPS----S-----